Protein AF-A0A970M8S5-F1 (afdb_monomer)

Structure (mmCIF, N/CA/C/O backbone):
data_AF-A0A970M8S5-F1
#
_entry.id   AF-A0A970M8S5-F1
#
loop_
_atom_site.group_PDB
_atom_site.id
_atom_site.type_symbol
_atom_site.label_atom_id
_atom_site.label_alt_id
_atom_site.label_comp_id
_atom_site.label_asym_id
_atom_site.label_entity_id
_atom_site.label_seq_id
_atom_site.pdbx_PDB_ins_code
_atom_site.Cartn_x
_atom_site.Cartn_y
_atom_site.Cartn_z
_atom_site.occupancy
_atom_site.B_iso_or_equiv
_atom_site.auth_seq_id
_atom_site.auth_comp_id
_atom_site.auth_asym_id
_atom_site.auth_atom_id
_atom_site.pdbx_PDB_model_num
ATOM 1 N N . MET A 1 1 ? -17.321 -3.623 4.838 1.00 79.38 1 MET A N 1
ATOM 2 C CA . MET A 1 1 ? -16.443 -3.411 3.692 1.00 79.38 1 MET A CA 1
ATOM 3 C C . MET A 1 1 ? -15.986 -1.978 3.761 1.00 79.38 1 MET A C 1
ATOM 5 O O . MET A 1 1 ? -16.843 -1.104 3.825 1.00 79.38 1 MET A O 1
ATOM 9 N N . LEU A 1 2 ? -14.690 -1.772 3.969 1.00 90.50 2 LEU A N 1
ATOM 10 C CA . LEU A 1 2 ? -14.058 -0.455 3.910 1.00 90.50 2 LEU A CA 1
ATOM 11 C C . LEU A 1 2 ? -13.602 -0.250 2.467 1.00 90.50 2 LEU A C 1
ATOM 13 O O . LEU A 1 2 ? -13.063 -1.184 1.893 1.00 90.50 2 LEU A O 1
ATOM 17 N N . GLU A 1 3 ? -13.829 0.916 1.884 1.00 90.38 3 GLU A N 1
ATOM 18 C CA . GLU A 1 3 ? -13.461 1.197 0.495 1.00 90.38 3 GLU A CA 1
ATOM 19 C C . GLU A 1 3 ? -12.449 2.341 0.497 1.00 90.38 3 GLU A C 1
ATOM 21 O O . GLU A 1 3 ? -12.695 3.385 1.103 1.00 90.38 3 GLU A O 1
ATOM 26 N N . ILE A 1 4 ? -11.282 2.112 -0.103 1.00 89.62 4 ILE A N 1
ATOM 27 C CA . ILE A 1 4 ? -10.168 3.058 -0.123 1.00 89.62 4 ILE A CA 1
ATOM 28 C C . ILE A 1 4 ? -9.816 3.352 -1.573 1.00 89.62 4 ILE A C 1
ATOM 30 O O . ILE A 1 4 ? -9.473 2.451 -2.340 1.00 89.62 4 ILE A O 1
ATOM 34 N N . TYR A 1 5 ? -9.874 4.632 -1.922 1.00 89.25 5 TYR A N 1
ATOM 35 C CA . TYR A 1 5 ? -9.499 5.132 -3.234 1.00 89.25 5 TYR A CA 1
ATOM 36 C C . TYR A 1 5 ? -8.143 5.818 -3.146 1.00 89.25 5 TYR A C 1
ATOM 38 O O . TYR A 1 5 ? -7.961 6.765 -2.379 1.00 89.25 5 TYR A O 1
ATOM 46 N N . VAL A 1 6 ? -7.195 5.330 -3.942 1.00 87.06 6 VAL A N 1
ATOM 47 C CA . VAL A 1 6 ? -5.891 5.967 -4.121 1.00 87.06 6 VAL A CA 1
ATOM 48 C C . VAL A 1 6 ? -5.962 6.786 -5.392 1.00 87.06 6 VAL A C 1
ATOM 50 O O . VAL A 1 6 ? -6.149 6.238 -6.479 1.00 87.06 6 VAL A O 1
ATOM 53 N N . ASN A 1 7 ? -5.809 8.102 -5.259 1.00 84.00 7 ASN A N 1
ATOM 54 C CA . ASN A 1 7 ? -5.936 9.000 -6.394 1.00 84.00 7 ASN A CA 1
ATOM 55 C C . ASN A 1 7 ? -4.901 8.695 -7.493 1.00 84.00 7 ASN A C 1
ATOM 57 O O . ASN A 1 7 ? -3.827 8.110 -7.288 1.00 84.00 7 ASN A O 1
ATOM 61 N N . ALA A 1 8 ? -5.226 9.151 -8.695 1.00 82.88 8 ALA A N 1
ATOM 62 C CA . ALA A 1 8 ? -4.420 8.949 -9.889 1.00 82.88 8 ALA A CA 1
ATOM 63 C C . ALA A 1 8 ? -2.967 9.427 -9.711 1.00 82.88 8 ALA A C 1
ATOM 65 O O . ALA A 1 8 ? -2.032 8.767 -10.158 1.00 82.88 8 ALA A O 1
ATOM 66 N N . ARG A 1 9 ? -2.749 10.536 -8.993 1.00 80.38 9 ARG A N 1
ATOM 67 C CA . ARG A 1 9 ? -1.406 11.085 -8.750 1.00 80.38 9 ARG A CA 1
ATOM 68 C C . ARG A 1 9 ? -0.548 10.179 -7.868 1.00 80.38 9 ARG A C 1
ATOM 70 O O . ARG A 1 9 ? 0.562 9.849 -8.280 1.00 80.38 9 ARG A O 1
ATOM 77 N N . LYS A 1 10 ? -1.043 9.754 -6.699 1.00 85.81 10 LYS A N 1
ATOM 78 C CA . LYS A 1 10 ? -0.311 8.843 -5.801 1.00 85.81 10 LYS A CA 1
ATOM 79 C C . LYS A 1 10 ? -0.045 7.505 -6.485 1.00 85.81 10 LYS A C 1
ATOM 81 O O . LYS A 1 10 ? 1.067 6.995 -6.413 1.00 85.81 10 LYS A O 1
ATOM 86 N N . THR A 1 11 ? -1.006 7.021 -7.272 1.00 86.50 11 THR A N 1
ATOM 87 C CA . THR A 1 11 ? 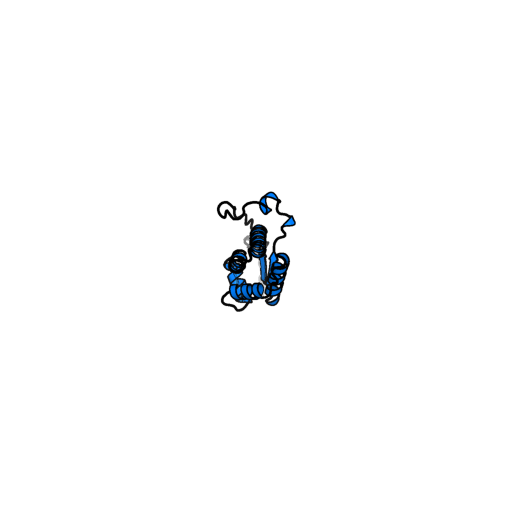-0.838 5.819 -8.098 1.00 86.50 11 THR A CA 1
ATOM 88 C C . THR A 1 11 ? 0.319 5.958 -9.099 1.00 86.50 11 THR A C 1
ATOM 90 O O . THR A 1 11 ? 1.116 5.029 -9.237 1.00 86.50 11 THR A O 1
ATOM 93 N N . ILE A 1 12 ? 0.473 7.108 -9.779 1.00 83.75 12 ILE A N 1
ATOM 94 C CA . ILE A 1 12 ? 1.628 7.345 -10.670 1.00 83.75 12 ILE A CA 1
ATOM 95 C C . ILE A 1 12 ? 2.938 7.364 -9.886 1.00 83.75 12 ILE A C 1
ATOM 97 O O . ILE A 1 12 ? 3.906 6.733 -10.311 1.00 83.75 12 ILE A O 1
ATOM 101 N N . VAL A 1 13 ? 2.984 8.115 -8.783 1.00 84.94 13 VAL A N 1
ATOM 102 C CA . VAL A 1 13 ? 4.197 8.274 -7.968 1.00 84.94 13 VAL A CA 1
ATOM 103 C C . VAL A 1 13 ? 4.683 6.911 -7.492 1.00 84.94 13 VAL A C 1
ATOM 105 O O . VAL A 1 13 ? 5.829 6.549 -7.753 1.00 84.94 13 VAL A O 1
ATOM 108 N N . LEU A 1 14 ? 3.782 6.112 -6.921 1.00 88.19 14 LEU A N 1
ATOM 109 C CA . LEU A 1 14 ? 4.085 4.757 -6.490 1.00 88.19 14 LEU A CA 1
ATOM 110 C C . LEU A 1 14 ? 4.526 3.874 -7.656 1.00 88.19 14 LEU A C 1
ATOM 112 O O . LEU A 1 14 ? 5.529 3.176 -7.560 1.00 88.19 14 LEU A O 1
ATOM 116 N N . LYS A 1 15 ? 3.841 3.937 -8.801 1.00 88.69 15 LYS A N 1
ATOM 117 C CA . LYS A 1 15 ? 4.238 3.162 -9.982 1.00 88.69 15 LYS A CA 1
ATOM 118 C C . LYS A 1 15 ? 5.655 3.505 -10.451 1.00 88.69 15 LYS A C 1
ATOM 120 O O . LYS A 1 15 ? 6.410 2.595 -10.785 1.00 88.69 15 LYS A O 1
ATOM 125 N N . ASN A 1 16 ? 6.030 4.783 -10.462 1.00 86.56 16 ASN A N 1
ATOM 126 C CA . ASN A 1 16 ? 7.386 5.210 -10.808 1.00 86.56 16 ASN A CA 1
ATOM 127 C C . ASN A 1 16 ? 8.410 4.761 -9.759 1.00 86.56 16 ASN A C 1
ATOM 129 O O . ASN A 1 16 ? 9.471 4.274 -10.143 1.00 86.56 16 ASN A O 1
ATOM 133 N N . ALA A 1 17 ? 8.080 4.848 -8.467 1.00 88.56 17 ALA A N 1
ATOM 134 C CA . ALA A 1 17 ? 8.929 4.347 -7.388 1.00 88.56 17 ALA A CA 1
ATOM 135 C C . ALA A 1 17 ? 9.184 2.838 -7.524 1.00 88.56 17 ALA A C 1
ATOM 137 O O . ALA A 1 17 ? 10.327 2.395 -7.467 1.00 88.56 17 ALA A O 1
ATOM 138 N N . ILE A 1 18 ? 8.145 2.051 -7.819 1.00 90.44 18 ILE A N 1
ATOM 139 C CA . ILE A 1 18 ? 8.258 0.606 -8.047 1.00 90.44 18 ILE A CA 1
ATOM 140 C C . ILE A 1 18 ? 9.151 0.305 -9.256 1.00 90.44 18 ILE A C 1
ATOM 142 O O . ILE A 1 18 ? 10.025 -0.556 -9.179 1.00 90.44 18 ILE A O 1
ATOM 146 N N . LEU A 1 19 ? 8.955 1.003 -10.378 1.00 89.94 19 LEU A N 1
ATOM 147 C CA . LEU A 1 19 ? 9.775 0.806 -11.576 1.00 89.94 19 LEU A CA 1
ATOM 148 C C . LEU A 1 19 ? 11.246 1.164 -11.333 1.00 89.94 19 LEU A C 1
ATOM 150 O O . LEU A 1 19 ? 12.128 0.426 -11.776 1.00 89.94 19 LEU A O 1
ATOM 154 N N . ASP A 1 20 ? 11.508 2.252 -10.609 1.00 88.75 20 ASP A N 1
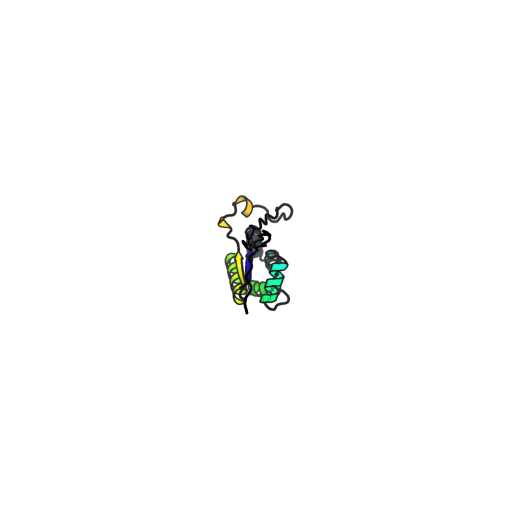ATOM 155 C CA . ASP A 1 20 ? 12.859 2.646 -10.213 1.00 88.75 20 ASP A CA 1
ATOM 156 C C . ASP A 1 20 ? 13.484 1.600 -9.280 1.00 88.75 20 ASP A C 1
ATOM 158 O O . ASP A 1 20 ? 14.598 1.135 -9.522 1.00 88.75 20 ASP A O 1
ATOM 162 N N . ALA A 1 21 ? 12.734 1.127 -8.284 1.00 90.62 21 ALA A N 1
ATOM 163 C CA . ALA A 1 21 ? 13.175 0.084 -7.369 1.00 90.62 21 ALA A CA 1
ATOM 164 C C . ALA A 1 21 ? 13.494 -1.233 -8.091 1.00 90.62 21 ALA A C 1
ATOM 166 O O . ALA A 1 21 ? 14.485 -1.875 -7.750 1.00 90.62 21 ALA A O 1
ATOM 167 N N . ILE A 1 22 ? 12.724 -1.619 -9.116 1.00 90.00 22 ILE A N 1
ATOM 168 C CA . ILE A 1 22 ? 13.026 -2.781 -9.970 1.00 90.00 22 ILE A CA 1
ATOM 169 C C . ILE A 1 22 ? 14.318 -2.552 -10.768 1.00 90.00 22 ILE A C 1
ATOM 171 O O . ILE A 1 22 ? 15.154 -3.453 -10.873 1.00 90.00 22 ILE A O 1
ATOM 175 N N . GLU A 1 23 ? 14.504 -1.357 -11.339 1.00 89.19 23 GLU A N 1
ATOM 176 C CA . GLU A 1 23 ? 15.675 -1.033 -12.164 1.00 89.19 23 GLU A CA 1
ATOM 177 C C . GLU A 1 23 ? 16.969 -0.935 -11.332 1.00 89.19 23 GLU A C 1
ATOM 179 O O . GLU A 1 23 ? 18.012 -1.467 -11.730 1.00 89.19 23 GLU A O 1
ATOM 184 N N . ASN A 1 24 ? 16.899 -0.298 -10.162 1.00 88.31 24 ASN A N 1
ATOM 185 C CA . ASN A 1 24 ? 18.032 -0.023 -9.277 1.00 88.31 24 ASN A CA 1
ATOM 186 C C . ASN A 1 24 ? 18.202 -1.058 -8.150 1.00 88.31 24 ASN A C 1
ATOM 188 O O . ASN A 1 24 ? 19.241 -1.080 -7.484 1.00 88.31 24 ASN A O 1
ATOM 192 N N . GLY A 1 25 ? 17.223 -1.942 -7.948 1.00 85.75 25 GLY A N 1
ATOM 193 C CA . GLY A 1 25 ? 17.197 -2.942 -6.877 1.00 85.75 25 GLY A CA 1
ATOM 194 C C . GLY A 1 25 ? 17.036 -2.343 -5.477 1.00 85.75 25 GLY A C 1
ATOM 195 O O . GLY A 1 25 ? 17.598 -2.886 -4.525 1.00 85.75 25 GLY A O 1
ATOM 196 N N . GLN A 1 26 ? 16.347 -1.206 -5.355 1.00 86.56 26 GLN A N 1
ATOM 197 C CA . GLN A 1 26 ? 16.186 -0.448 -4.110 1.00 86.56 26 GLN A CA 1
ATOM 198 C C . GLN A 1 26 ? 14.769 -0.609 -3.549 1.00 86.56 26 GLN A C 1
ATOM 200 O O . GLN A 1 26 ? 13.941 0.280 -3.684 1.00 86.56 26 GLN A O 1
ATOM 205 N N . TYR A 1 27 ? 14.487 -1.751 -2.924 1.00 87.56 27 TYR A N 1
ATOM 206 C CA . TYR A 1 27 ? 13.150 -2.049 -2.391 1.00 87.56 27 TYR A CA 1
ATOM 207 C C . TYR A 1 27 ? 12.930 -1.541 -0.963 1.00 87.56 27 TYR A C 1
ATOM 209 O O . TYR A 1 27 ? 11.791 -1.460 -0.524 1.00 87.56 27 TYR A O 1
ATOM 217 N N . ASP A 1 28 ? 14.002 -1.180 -0.250 1.00 83.88 28 ASP A N 1
ATOM 218 C CA . ASP A 1 28 ? 13.935 -0.756 1.154 1.00 83.88 28 ASP A CA 1
ATOM 219 C C . ASP A 1 28 ? 13.094 0.517 1.370 1.00 83.88 28 ASP A C 1
ATOM 221 O O . ASP A 1 28 ? 12.643 0.748 2.483 1.00 83.88 28 ASP A O 1
ATOM 225 N N . THR A 1 29 ? 12.904 1.349 0.338 1.00 86.88 29 THR A N 1
ATOM 226 C CA . THR A 1 29 ? 12.096 2.582 0.413 1.00 86.88 29 THR A CA 1
ATOM 227 C C . THR A 1 29 ? 10.657 2.383 -0.051 1.00 86.88 29 THR A C 1
ATOM 229 O O . THR A 1 29 ? 9.823 3.241 0.208 1.00 86.88 29 THR A O 1
ATOM 232 N N . LEU A 1 30 ? 10.342 1.252 -0.697 1.00 89.88 30 LEU A N 1
ATOM 233 C CA . LEU A 1 30 ? 9.006 1.028 -1.252 1.00 89.88 30 LEU A CA 1
ATOM 234 C C . LEU A 1 30 ? 7.932 0.916 -0.176 1.00 89.88 30 LEU A C 1
ATOM 236 O O . LEU A 1 30 ? 6.785 1.248 -0.448 1.00 89.88 30 LEU A O 1
ATOM 240 N N . ALA A 1 31 ? 8.284 0.443 1.020 1.00 91.12 31 ALA A N 1
ATOM 241 C CA . ALA A 1 31 ? 7.344 0.393 2.132 1.00 91.12 31 ALA A CA 1
ATOM 242 C C . ALA A 1 31 ? 6.848 1.804 2.489 1.00 91.12 31 ALA A C 1
ATOM 244 O O . ALA A 1 31 ? 5.639 2.032 2.522 1.00 91.12 31 ALA A O 1
ATOM 245 N N . ASP A 1 32 ? 7.772 2.762 2.633 1.00 90.19 32 ASP A N 1
ATOM 246 C CA . ASP A 1 32 ? 7.449 4.177 2.835 1.00 90.19 32 ASP A CA 1
ATOM 247 C C . ASP A 1 32 ? 6.671 4.754 1.635 1.00 90.19 32 ASP A C 1
ATOM 249 O O . ASP A 1 32 ? 5.646 5.402 1.829 1.00 90.19 32 ASP A O 1
ATOM 253 N N . ASP A 1 33 ? 7.090 4.466 0.393 1.00 90.94 33 ASP A N 1
ATOM 254 C CA . ASP A 1 33 ? 6.412 4.965 -0.819 1.00 90.94 33 ASP A CA 1
ATOM 255 C C . ASP A 1 33 ? 4.951 4.470 -0.923 1.00 90.94 33 ASP A C 1
ATOM 257 O O . ASP A 1 33 ? 4.057 5.207 -1.350 1.00 90.94 33 ASP A O 1
ATOM 261 N N . ILE A 1 34 ? 4.686 3.216 -0.533 1.00 91.00 34 ILE A N 1
ATOM 262 C CA . ILE A 1 34 ? 3.333 2.642 -0.481 1.00 91.00 34 ILE A CA 1
ATOM 263 C C . ILE A 1 34 ? 2.531 3.297 0.642 1.00 91.00 34 ILE A C 1
ATOM 265 O O . ILE A 1 34 ? 1.379 3.670 0.422 1.00 91.00 34 ILE A O 1
ATOM 269 N N . ARG A 1 35 ? 3.124 3.463 1.829 1.00 90.81 35 ARG A N 1
ATOM 270 C CA . ARG A 1 35 ? 2.470 4.110 2.972 1.00 90.81 35 ARG A CA 1
ATOM 271 C C . ARG A 1 35 ? 2.048 5.540 2.637 1.00 90.81 35 ARG A C 1
ATOM 273 O O . ARG A 1 35 ? 0.911 5.915 2.907 1.00 90.81 35 ARG A O 1
ATOM 280 N N . ASP A 1 36 ? 2.914 6.293 1.964 1.00 88.88 36 ASP A N 1
ATOM 281 C CA . ASP A 1 36 ? 2.680 7.682 1.553 1.00 88.88 36 ASP A CA 1
ATOM 282 C C . ASP A 1 36 ? 1.566 7.843 0.501 1.00 88.88 36 ASP A C 1
ATOM 284 O O . ASP A 1 36 ? 1.150 8.970 0.188 1.00 88.88 36 ASP A O 1
ATOM 288 N N . CYS A 1 37 ? 1.056 6.741 -0.058 1.00 88.75 37 CYS A N 1
ATOM 289 C CA . CYS A 1 37 ? -0.132 6.759 -0.910 1.00 88.75 37 CYS A CA 1
ATOM 290 C C . CYS A 1 37 ? -1.435 6.911 -0.130 1.00 88.75 37 CYS A C 1
ATOM 292 O O . CYS A 1 37 ? -2.432 7.329 -0.719 1.00 88.75 37 CYS A O 1
ATOM 294 N N . PHE A 1 38 ? -1.423 6.595 1.163 1.00 88.94 38 PHE A N 1
ATOM 295 C CA . PHE A 1 38 ? -2.588 6.641 2.033 1.00 88.94 38 PHE A CA 1
ATOM 296 C C . PHE A 1 38 ? -2.538 7.867 2.944 1.00 88.94 38 PHE A C 1
ATOM 298 O O . PHE A 1 38 ? -1.472 8.327 3.350 1.00 88.94 38 PHE A O 1
ATOM 305 N N . THR A 1 39 ? -3.704 8.408 3.291 1.00 89.19 39 THR A N 1
ATOM 306 C CA . THR A 1 39 ? -3.798 9.453 4.320 1.00 89.19 39 THR A CA 1
ATOM 307 C C . THR A 1 39 ? -3.659 8.846 5.719 1.00 89.19 39 THR A C 1
ATOM 309 O O . THR A 1 39 ? -3.978 7.675 5.922 1.00 89.19 39 THR A O 1
ATOM 312 N N . ASP A 1 40 ? -3.252 9.635 6.721 1.00 90.31 40 ASP A N 1
ATOM 313 C CA . ASP A 1 40 ? -3.176 9.167 8.121 1.00 90.31 40 ASP A CA 1
ATOM 314 C C . ASP A 1 40 ? -4.506 8.558 8.615 1.00 90.31 40 ASP A C 1
ATOM 316 O O . ASP A 1 40 ? -4.526 7.608 9.403 1.00 90.31 40 ASP A O 1
ATOM 320 N N . GLU A 1 41 ? -5.634 9.090 8.134 1.00 90.38 41 GLU A N 1
ATOM 321 C CA . GLU A 1 41 ? -6.963 8.567 8.451 1.00 90.38 41 GLU A CA 1
ATOM 322 C C . GLU A 1 41 ? -7.215 7.207 7.787 1.00 90.38 41 GLU A C 1
ATOM 324 O O . GLU A 1 41 ? -7.701 6.289 8.447 1.00 90.38 41 GLU A O 1
ATOM 329 N N . GLN A 1 42 ? -6.855 7.049 6.509 1.00 91.25 42 GLN A N 1
ATOM 330 C CA . GLN A 1 42 ? -6.947 5.765 5.811 1.00 91.25 42 GLN A CA 1
ATOM 331 C C . GLN A 1 42 ? -6.047 4.716 6.470 1.00 91.25 42 GLN A C 1
ATOM 333 O O . GLN A 1 42 ? -6.500 3.599 6.702 1.00 91.25 42 GLN A O 1
ATOM 338 N N . ILE A 1 43 ? -4.818 5.084 6.845 1.00 91.31 43 ILE A N 1
ATOM 339 C CA . ILE A 1 43 ? -3.882 4.206 7.560 1.00 91.31 43 ILE A CA 1
ATOM 340 C C . ILE A 1 43 ? -4.502 3.719 8.870 1.00 91.31 43 ILE A C 1
ATOM 342 O O . ILE A 1 43 ? -4.570 2.515 9.095 1.00 91.31 43 ILE A O 1
ATOM 346 N N . THR A 1 44 ? -5.041 4.632 9.683 1.00 91.25 44 THR A N 1
ATOM 347 C CA . THR A 1 44 ? -5.694 4.270 10.953 1.00 91.25 44 THR A CA 1
ATOM 348 C C . THR A 1 44 ? -6.839 3.275 10.728 1.00 91.25 44 THR A C 1
ATOM 350 O O . THR A 1 44 ? -6.958 2.281 11.442 1.00 91.25 44 THR A O 1
ATOM 353 N N . GLN A 1 45 ? -7.671 3.503 9.707 1.00 90.50 45 GLN A N 1
ATOM 354 C CA . GLN A 1 45 ? -8.782 2.604 9.387 1.00 90.50 45 GLN A CA 1
ATOM 355 C C . GLN A 1 45 ? -8.309 1.225 8.903 1.00 90.50 45 GLN A C 1
ATOM 357 O O . GLN A 1 45 ? -8.934 0.212 9.232 1.00 90.50 45 GLN A O 1
ATOM 362 N N . ILE A 1 46 ? -7.218 1.171 8.132 1.00 89.31 46 ILE A N 1
ATOM 363 C CA . ILE A 1 46 ? -6.597 -0.084 7.695 1.00 89.31 46 ILE A CA 1
ATOM 364 C C . ILE A 1 46 ? -6.025 -0.839 8.904 1.00 89.31 46 ILE A C 1
ATOM 366 O O . ILE A 1 46 ? -6.280 -2.034 9.047 1.00 89.31 46 ILE A O 1
ATOM 370 N N . GLU A 1 47 ? -5.321 -0.157 9.806 1.00 92.06 47 GLU A N 1
ATOM 371 C CA . GLU A 1 47 ? -4.753 -0.733 11.033 1.00 92.06 47 GLU A CA 1
ATOM 372 C C . GLU A 1 47 ? -5.841 -1.333 11.942 1.00 92.06 47 GLU A C 1
ATOM 374 O O . GLU A 1 47 ? -5.728 -2.483 12.376 1.00 92.06 47 GLU A O 1
ATOM 379 N N . GLU A 1 48 ? -6.962 -0.625 12.137 1.00 90.81 48 GLU A N 1
ATOM 380 C CA . GLU A 1 48 ? -8.123 -1.133 12.888 1.00 90.81 48 GLU A CA 1
ATOM 381 C C . GLU A 1 48 ? -8.740 -2.397 12.264 1.00 90.81 48 GLU A C 1
ATOM 383 O O . GLU A 1 48 ? -9.310 -3.234 12.970 1.00 90.81 48 GLU A O 1
ATOM 388 N N . LYS A 1 49 ? -8.658 -2.541 10.938 1.00 90.19 49 LYS A N 1
ATOM 389 C CA . LYS A 1 49 ? -9.194 -3.690 10.197 1.00 90.19 49 LYS A CA 1
ATOM 390 C C . LYS A 1 49 ? -8.256 -4.885 10.189 1.00 90.19 49 LYS A C 1
ATOM 392 O O . LYS A 1 49 ? -8.720 -6.017 10.331 1.00 90.19 49 LYS A O 1
ATOM 397 N N . LEU A 1 50 ? -6.965 -4.623 10.026 1.00 87.81 50 LEU A N 1
ATOM 398 C CA . LEU A 1 50 ? -5.902 -5.619 10.082 1.00 87.81 50 LEU A CA 1
ATOM 399 C C . LEU A 1 50 ? -5.656 -6.127 11.514 1.00 87.81 50 LEU A C 1
ATOM 401 O O . LEU A 1 50 ? -5.019 -7.165 11.671 1.00 87.81 50 LEU A O 1
ATOM 405 N N . ASP A 1 51 ? -6.178 -5.439 12.541 1.00 89.56 51 ASP A N 1
ATOM 406 C CA . ASP A 1 51 ? -5.869 -5.696 13.959 1.00 89.56 51 ASP A CA 1
ATOM 407 C C . ASP A 1 51 ? -4.347 -5.619 14.206 1.00 89.56 51 ASP A C 1
ATOM 409 O O . ASP A 1 51 ? -3.771 -6.423 14.941 1.00 89.56 51 ASP A O 1
ATOM 413 N N . THR A 1 52 ? -3.691 -4.659 13.540 1.00 86.88 52 THR A N 1
ATOM 414 C CA . THR A 1 52 ? -2.248 -4.392 13.632 1.00 86.88 52 THR A CA 1
ATOM 415 C C . THR A 1 52 ? -1.997 -2.994 14.190 1.00 86.88 52 THR A C 1
ATOM 417 O O . THR A 1 52 ? -2.803 -2.089 13.997 1.00 86.88 52 THR A O 1
ATOM 420 N N . ASP A 1 53 ? -0.872 -2.820 14.882 1.00 84.06 53 ASP A N 1
ATOM 421 C CA . ASP A 1 53 ? -0.399 -1.511 15.353 1.00 84.06 53 ASP A CA 1
ATOM 422 C C . ASP A 1 53 ? 0.418 -0.763 14.276 1.00 84.06 53 ASP A C 1
ATOM 424 O O . ASP A 1 53 ? 0.767 0.397 14.488 1.00 84.06 53 ASP A O 1
ATOM 428 N N . ASP A 1 54 ? 0.773 -1.434 13.171 1.00 87.50 54 ASP A N 1
ATOM 429 C CA . ASP A 1 54 ? 1.533 -0.851 12.059 1.00 87.50 54 ASP A CA 1
ATOM 430 C C . ASP A 1 54 ? 1.221 -1.564 10.731 1.00 87.50 54 ASP A C 1
ATOM 432 O O . ASP A 1 54 ? 1.339 -2.793 10.622 1.00 87.50 54 ASP A O 1
ATOM 436 N N . ILE A 1 55 ? 0.812 -0.800 9.714 1.00 89.50 55 ILE A N 1
ATOM 437 C CA . ILE A 1 55 ? 0.573 -1.312 8.354 1.00 89.50 55 ILE A CA 1
ATOM 438 C C . ILE A 1 55 ? 1.875 -1.733 7.652 1.00 89.50 55 ILE A C 1
ATOM 440 O O . ILE A 1 55 ? 1.841 -2.624 6.798 1.00 89.50 55 ILE A O 1
ATOM 444 N N . ASP A 1 56 ? 3.022 -1.172 8.048 1.00 90.69 56 ASP A N 1
ATOM 445 C CA . ASP A 1 56 ? 4.309 -1.418 7.387 1.00 90.69 56 ASP A CA 1
ATOM 446 C C . ASP A 1 56 ? 4.708 -2.898 7.465 1.00 90.69 56 ASP A C 1
ATOM 448 O O . ASP A 1 56 ? 5.222 -3.447 6.496 1.00 90.69 56 ASP A O 1
ATOM 452 N N . GLU A 1 57 ? 4.359 -3.601 8.551 1.00 90.06 57 GLU A N 1
ATOM 453 C CA . GLU A 1 57 ? 4.579 -5.051 8.662 1.00 90.06 57 GLU A CA 1
ATOM 454 C C . GLU A 1 57 ? 3.822 -5.827 7.573 1.00 90.06 57 GLU A C 1
ATOM 456 O O . GLU A 1 57 ? 4.335 -6.797 7.010 1.00 90.06 57 GLU A O 1
ATOM 461 N N . THR A 1 58 ? 2.600 -5.403 7.251 1.00 91.00 58 THR A N 1
ATOM 462 C CA . THR A 1 58 ? 1.796 -6.035 6.196 1.00 91.00 58 THR A CA 1
ATOM 463 C C . THR A 1 58 ? 2.396 -5.747 4.825 1.00 91.00 58 THR A C 1
ATOM 465 O O . THR A 1 58 ? 2.531 -6.663 4.013 1.00 91.00 58 THR A O 1
ATOM 468 N N . ILE A 1 59 ? 2.817 -4.504 4.587 1.00 92.12 59 ILE A N 1
ATOM 469 C CA . ILE A 1 59 ? 3.460 -4.095 3.335 1.00 92.12 59 ILE A CA 1
ATOM 470 C C . ILE A 1 59 ? 4.787 -4.843 3.137 1.00 92.12 59 ILE A C 1
ATOM 472 O O . ILE A 1 59 ? 5.016 -5.397 2.064 1.00 92.12 59 ILE A O 1
ATOM 476 N N . ASP A 1 60 ? 5.624 -4.946 4.169 1.00 91.81 60 ASP A N 1
ATOM 477 C CA . ASP A 1 60 ? 6.889 -5.689 4.135 1.00 91.81 60 ASP A CA 1
ATOM 478 C C . ASP A 1 60 ? 6.682 -7.177 3.830 1.00 91.81 60 ASP A C 1
ATOM 480 O O . ASP A 1 60 ? 7.453 -7.780 3.075 1.00 91.81 60 ASP A O 1
ATOM 484 N N . ASN A 1 61 ? 5.630 -7.785 4.388 1.00 92.19 61 ASN A N 1
ATOM 485 C CA . ASN A 1 61 ? 5.278 -9.168 4.077 1.00 92.19 61 ASN A CA 1
ATOM 486 C C . ASN A 1 61 ? 4.952 -9.327 2.584 1.00 92.19 61 ASN A C 1
ATOM 488 O O . ASN A 1 61 ? 5.499 -10.221 1.936 1.00 92.19 61 ASN A O 1
ATOM 492 N N . ILE A 1 62 ? 4.149 -8.419 2.021 1.00 92.75 62 ILE A N 1
ATOM 493 C CA . ILE A 1 62 ? 3.801 -8.411 0.592 1.00 92.75 62 ILE A CA 1
ATOM 494 C C . ILE A 1 62 ? 5.053 -8.200 -0.268 1.00 92.75 62 ILE A C 1
ATOM 496 O O . ILE A 1 62 ? 5.294 -8.959 -1.208 1.00 92.75 62 ILE A O 1
ATOM 500 N N . LEU A 1 63 ? 5.898 -7.223 0.076 1.00 91.56 63 LEU A N 1
ATOM 501 C CA . LEU A 1 63 ? 7.154 -6.944 -0.627 1.00 91.56 63 LEU A CA 1
ATOM 502 C C . LEU A 1 63 ? 8.124 -8.135 -0.586 1.00 91.56 63 LEU A C 1
ATOM 504 O O . LEU A 1 63 ? 8.833 -8.379 -1.562 1.00 91.56 63 LEU A O 1
ATOM 508 N N . SER A 1 64 ? 8.150 -8.908 0.505 1.00 91.06 64 SER A N 1
ATOM 509 C CA . SER A 1 64 ? 8.964 -10.124 0.608 1.00 91.06 64 SER A CA 1
ATOM 510 C C . SER A 1 64 ? 8.443 -11.281 -0.253 1.00 91.06 64 SER A C 1
ATOM 512 O O . SER A 1 64 ? 9.220 -12.194 -0.557 1.00 91.06 64 SER A O 1
ATOM 514 N N . GLU A 1 65 ? 7.154 -11.303 -0.585 1.00 90.00 65 GLU A N 1
ATOM 515 C CA . GLU A 1 65 ? 6.541 -12.329 -1.438 1.00 90.00 65 GLU A CA 1
ATOM 516 C C . GLU A 1 65 ? 6.519 -11.928 -2.917 1.00 90.00 65 GLU A C 1
ATOM 518 O O . GLU A 1 65 ? 6.519 -12.797 -3.794 1.00 90.00 65 GLU A O 1
ATOM 523 N N . TRP A 1 66 ? 6.549 -10.626 -3.196 1.00 92.06 66 TRP A N 1
ATOM 524 C CA . TRP A 1 66 ? 6.555 -10.071 -4.540 1.00 92.06 66 TRP A CA 1
ATOM 525 C C . TRP A 1 66 ? 7.827 -10.443 -5.316 1.00 92.06 66 TRP A C 1
ATOM 527 O O . TRP A 1 66 ? 8.949 -10.368 -4.813 1.00 92.06 66 TRP A O 1
ATOM 537 N N . SER A 1 67 ? 7.666 -10.833 -6.586 1.00 83.50 67 SER A N 1
ATOM 538 C CA . SER A 1 67 ? 8.780 -11.319 -7.416 1.00 83.50 67 SER A CA 1
ATOM 539 C C . SER A 1 67 ? 9.623 -10.202 -8.041 1.00 83.50 67 SER A C 1
ATOM 541 O O . SER A 1 67 ? 10.617 -10.494 -8.712 1.00 83.50 67 SER A O 1
ATOM 543 N N . SER A 1 68 ? 9.225 -8.938 -7.852 1.00 87.12 68 SER A N 1
ATOM 544 C CA . SER A 1 68 ? 9.848 -7.754 -8.463 1.00 87.12 68 SER A CA 1
ATOM 545 C C . SER A 1 68 ? 9.853 -7.760 -10.001 1.00 87.12 68 SER A C 1
ATOM 547 O O . SER A 1 68 ? 10.700 -7.123 -10.624 1.00 87.12 68 SER A O 1
ATOM 549 N N . ASP A 1 69 ? 8.933 -8.497 -10.637 1.00 85.31 69 ASP A N 1
ATOM 550 C CA . ASP A 1 69 ? 8.895 -8.654 -12.101 1.00 85.31 69 ASP A CA 1
ATOM 551 C C . ASP A 1 69 ? 8.092 -7.535 -12.782 1.00 85.31 69 ASP A C 1
ATOM 553 O O . ASP A 1 69 ? 8.404 -7.114 -13.896 1.00 85.31 69 ASP A O 1
ATOM 557 N N . SER A 1 70 ? 7.044 -7.033 -12.123 1.00 89.00 70 SER A N 1
ATOM 558 C CA . SER A 1 70 ? 6.150 -6.002 -12.659 1.00 89.00 70 SER A CA 1
ATOM 559 C C . SER A 1 70 ? 5.470 -5.213 -11.543 1.00 89.00 70 SER A C 1
ATOM 561 O O . SER A 1 70 ? 5.124 -5.778 -10.507 1.00 89.00 70 SER A O 1
ATOM 563 N N . ALA A 1 71 ? 5.234 -3.918 -11.777 1.00 88.19 71 ALA A N 1
ATOM 564 C CA . ALA A 1 71 ? 4.522 -3.064 -10.827 1.00 88.19 71 ALA A CA 1
ATOM 565 C C . ALA A 1 71 ? 3.059 -3.491 -10.645 1.00 88.19 71 ALA A C 1
ATOM 567 O O . ALA A 1 71 ? 2.570 -3.507 -9.523 1.00 88.19 71 ALA A O 1
ATOM 568 N N . ASP A 1 72 ? 2.387 -3.902 -11.726 1.00 89.38 72 ASP A N 1
ATOM 569 C CA . ASP A 1 72 ? 0.999 -4.376 -11.673 1.00 89.38 72 ASP A CA 1
ATOM 570 C C . ASP A 1 72 ? 0.840 -5.609 -10.756 1.00 89.38 72 ASP A C 1
ATOM 572 O O . ASP A 1 72 ? -0.152 -5.711 -10.048 1.00 89.38 72 ASP A O 1
ATOM 576 N N . GLU A 1 73 ? 1.854 -6.487 -10.670 1.00 90.56 73 GLU A N 1
ATOM 577 C CA . GLU A 1 73 ? 1.850 -7.628 -9.733 1.00 90.56 73 GLU A CA 1
ATOM 578 C C . GLU A 1 73 ? 1.829 -7.167 -8.268 1.00 90.56 73 GLU A C 1
ATOM 580 O O . GLU A 1 73 ? 1.149 -7.776 -7.447 1.00 90.56 73 GLU A O 1
ATOM 585 N N . LEU A 1 74 ? 2.553 -6.090 -7.937 1.00 91.50 74 LEU A N 1
ATOM 586 C CA . LEU A 1 74 ? 2.557 -5.546 -6.578 1.00 91.50 74 LEU A CA 1
ATOM 587 C C . LEU A 1 74 ? 1.212 -4.900 -6.234 1.00 91.50 74 LEU A C 1
ATOM 589 O O . LEU A 1 74 ? 0.716 -5.085 -5.127 1.00 91.50 74 LEU A O 1
ATOM 593 N N . PHE A 1 75 ? 0.612 -4.172 -7.181 1.00 91.44 75 PHE A N 1
ATOM 594 C CA . PHE A 1 75 ? -0.719 -3.591 -7.001 1.00 91.44 75 PHE A CA 1
ATOM 595 C C . PHE A 1 75 ? -1.775 -4.673 -6.769 1.00 91.44 75 PHE A C 1
ATOM 597 O O . PHE A 1 75 ? -2.530 -4.574 -5.806 1.00 91.44 75 PHE A O 1
ATOM 604 N N . ASP A 1 76 ? -1.783 -5.727 -7.585 1.00 91.31 76 ASP A N 1
ATOM 605 C CA . ASP A 1 76 ? -2.697 -6.857 -7.403 1.00 91.31 76 ASP A CA 1
ATOM 606 C C . ASP A 1 76 ? -2.486 -7.529 -6.033 1.00 91.31 76 ASP A C 1
ATOM 608 O O . ASP A 1 76 ? -3.455 -7.809 -5.331 1.00 91.31 76 ASP A O 1
ATOM 612 N N . ALA A 1 77 ? -1.232 -7.717 -5.602 1.00 92.69 77 ALA A N 1
ATOM 613 C CA . ALA A 1 77 ? -0.921 -8.299 -4.295 1.00 92.69 77 ALA A CA 1
ATOM 614 C C . ALA A 1 77 ? -1.396 -7.424 -3.119 1.00 92.69 77 ALA A C 1
ATOM 616 O O . ALA A 1 77 ? -1.903 -7.951 -2.129 1.00 92.69 77 ALA A O 1
ATOM 617 N N . LEU A 1 78 ? -1.272 -6.096 -3.230 1.00 91.75 78 LEU A N 1
ATOM 618 C CA . LEU A 1 78 ? -1.808 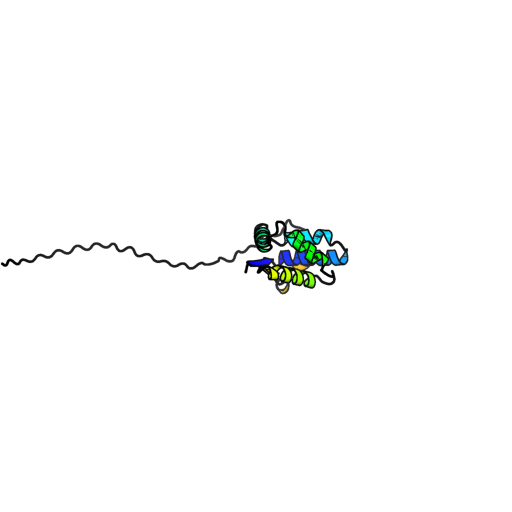-5.150 -2.246 1.00 91.75 78 LEU A CA 1
ATOM 619 C C . LEU A 1 78 ? -3.337 -5.219 -2.186 1.00 91.75 78 LEU A C 1
ATOM 621 O O . LEU A 1 78 ? -3.902 -5.286 -1.097 1.00 91.75 78 LEU A O 1
ATOM 625 N N . VAL A 1 79 ? -4.010 -5.237 -3.340 1.00 92.62 79 VAL A N 1
ATOM 626 C CA . VAL A 1 79 ? -5.476 -5.348 -3.408 1.00 92.62 79 VAL A CA 1
ATOM 627 C C . VAL A 1 79 ? -5.950 -6.664 -2.798 1.00 92.62 79 VAL A C 1
ATOM 629 O O . VAL A 1 79 ? -6.872 -6.655 -1.983 1.00 92.62 79 VAL A O 1
ATOM 632 N N . ASP A 1 80 ? -5.305 -7.781 -3.137 1.00 92.50 80 ASP A N 1
ATOM 633 C CA . ASP A 1 80 ? -5.650 -9.099 -2.606 1.00 92.50 80 ASP A CA 1
ATOM 634 C C . ASP A 1 80 ? -5.474 -9.152 -1.081 1.00 92.50 80 ASP A C 1
ATOM 636 O O . ASP A 1 80 ? -6.397 -9.575 -0.382 1.00 92.50 80 ASP A O 1
ATOM 640 N N . ALA A 1 81 ? -4.344 -8.668 -0.551 1.00 91.38 81 ALA A N 1
ATOM 641 C CA . ALA A 1 8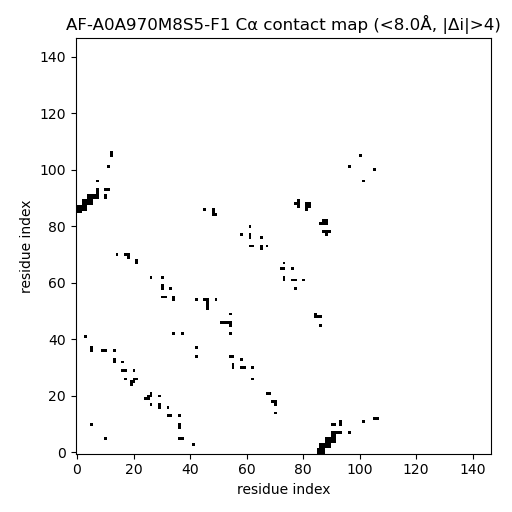1 ? -4.077 -8.655 0.889 1.00 91.38 81 ALA A CA 1
ATOM 642 C C . ALA A 1 81 ? -5.094 -7.802 1.666 1.00 91.38 81 ALA A C 1
ATOM 644 O O . ALA A 1 81 ? -5.569 -8.196 2.732 1.00 91.38 81 ALA A O 1
ATOM 645 N N . MET A 1 82 ? -5.481 -6.649 1.116 1.00 91.31 82 MET A N 1
ATOM 646 C CA . MET A 1 82 ? -6.498 -5.783 1.720 1.00 91.31 82 MET A CA 1
ATOM 647 C C . MET A 1 82 ? -7.900 -6.411 1.633 1.00 91.31 82 MET A C 1
ATOM 649 O O . MET A 1 82 ? -8.680 -6.347 2.590 1.00 91.31 82 MET A O 1
ATOM 653 N N . ALA A 1 83 ? -8.207 -7.117 0.543 1.00 91.94 83 ALA A N 1
ATOM 654 C CA . ALA A 1 83 ? -9.479 -7.816 0.383 1.00 91.94 83 ALA A CA 1
ATOM 655 C C . ALA A 1 83 ? -9.675 -8.938 1.421 1.00 91.94 83 ALA A C 1
ATOM 657 O O . ALA A 1 83 ? -10.812 -9.203 1.827 1.00 91.94 83 ALA A O 1
ATOM 658 N N . GLU A 1 84 ? -8.596 -9.565 1.910 1.00 91.19 84 GLU A N 1
ATOM 659 C CA . GLU A 1 84 ? -8.665 -10.577 2.977 1.00 91.19 84 GLU A CA 1
ATOM 660 C C . GLU A 1 84 ? -9.246 -10.030 4.292 1.00 91.19 84 GLU A C 1
ATOM 662 O O . GLU A 1 84 ? -9.853 -10.786 5.059 1.00 91.19 84 GLU A O 1
ATOM 667 N N . VAL A 1 85 ? -9.125 -8.720 4.527 1.00 91.75 85 VAL A N 1
ATOM 668 C CA . VAL A 1 85 ? -9.649 -8.024 5.714 1.00 91.75 85 VAL A CA 1
ATOM 669 C C . VAL A 1 85 ? -10.862 -7.137 5.427 1.00 91.75 85 VAL A C 1
ATOM 671 O O . VAL A 1 85 ? -11.206 -6.259 6.222 1.00 91.75 85 VAL A O 1
ATOM 674 N N . ASP A 1 86 ? -11.583 -7.423 4.337 1.00 90.56 86 ASP A N 1
ATOM 675 C CA . ASP A 1 86 ? -12.815 -6.718 3.953 1.00 90.56 86 ASP A CA 1
ATOM 676 C C . ASP A 1 86 ? -12.560 -5.229 3.625 1.00 90.56 86 ASP A C 1
ATOM 678 O O . ASP A 1 86 ? -13.423 -4.375 3.869 1.00 90.56 86 ASP A O 1
ATOM 682 N N . ILE A 1 87 ? -11.367 -4.929 3.091 1.00 92.94 87 ILE A N 1
ATOM 683 C CA . ILE A 1 87 ? -10.974 -3.630 2.537 1.00 92.94 87 ILE A CA 1
ATOM 684 C C . ILE A 1 87 ? -10.900 -3.756 1.011 1.00 92.94 87 ILE A C 1
ATOM 686 O O . ILE A 1 87 ? -10.160 -4.575 0.478 1.00 92.94 87 ILE A O 1
ATOM 690 N N . GLU A 1 88 ? -11.670 -2.945 0.298 1.00 93.50 88 GLU A N 1
ATOM 691 C CA . GLU A 1 88 ? -11.600 -2.822 -1.152 1.00 93.50 88 GLU A CA 1
ATOM 692 C C . GLU A 1 88 ? -10.666 -1.661 -1.507 1.00 93.50 88 GLU A C 1
ATOM 694 O O . GLU A 1 88 ? -10.964 -0.501 -1.223 1.00 93.50 88 GLU A O 1
ATOM 699 N N . LEU A 1 89 ? -9.512 -1.988 -2.089 1.00 90.62 89 LEU A N 1
ATOM 700 C CA . LEU A 1 89 ? -8.504 -1.020 -2.501 1.00 90.62 89 LEU A CA 1
ATOM 701 C C . LEU A 1 89 ? -8.618 -0.762 -4.005 1.00 90.62 89 LEU A C 1
ATOM 703 O O . LEU A 1 89 ? -8.427 -1.670 -4.812 1.00 90.62 89 LEU A O 1
ATOM 707 N N . ASN A 1 90 ? -8.904 0.482 -4.377 1.00 89.69 90 ASN A N 1
ATOM 708 C CA . ASN A 1 90 ? -9.051 0.902 -5.764 1.00 89.69 90 ASN A CA 1
ATOM 709 C C . ASN A 1 90 ? -7.964 1.924 -6.115 1.00 89.69 90 ASN A C 1
ATOM 711 O O . ASN A 1 90 ? -7.949 3.043 -5.600 1.00 89.69 90 ASN A O 1
ATOM 715 N N . PHE A 1 91 ? -7.064 1.539 -7.018 1.00 87.38 91 PHE A N 1
ATOM 716 C CA . PHE A 1 91 ? -6.088 2.450 -7.611 1.00 87.38 91 PHE A CA 1
ATOM 717 C C . PHE A 1 91 ? -6.686 3.102 -8.848 1.00 87.38 91 PHE A C 1
ATOM 719 O O . PHE A 1 91 ? -7.179 2.414 -9.749 1.00 87.38 91 PHE A O 1
ATOM 726 N N . ASP A 1 92 ? -6.639 4.428 -8.893 1.00 83.19 92 ASP A N 1
ATOM 727 C CA . ASP A 1 92 ? -7.231 5.164 -9.996 1.00 83.19 92 ASP A CA 1
ATOM 728 C C . ASP A 1 92 ? -6.523 4.861 -11.322 1.00 83.19 92 ASP A C 1
ATOM 730 O O . ASP A 1 92 ? -5.301 4.674 -11.409 1.00 83.19 92 ASP A O 1
ATOM 734 N N . ASN A 1 93 ? -7.309 4.796 -12.391 1.00 68.44 93 ASN A N 1
ATOM 735 C CA . ASN A 1 93 ? -6.820 4.288 -13.658 1.00 68.44 93 ASN A CA 1
ATOM 736 C C . ASN A 1 93 ? -6.019 5.375 -14.382 1.00 68.44 93 ASN A C 1
ATOM 738 O O . ASN A 1 93 ? -6.558 6.377 -14.847 1.00 68.44 93 ASN A O 1
ATOM 742 N N . LEU A 1 94 ? -4.725 5.126 -14.579 1.00 66.38 94 LEU A N 1
ATOM 743 C CA . LEU A 1 94 ? -3.790 6.059 -15.227 1.00 66.38 94 LEU A CA 1
ATOM 744 C C . LEU A 1 94 ? -4.158 6.417 -16.681 1.00 66.38 94 LEU A C 1
ATOM 746 O O . LEU A 1 94 ? -3.531 7.284 -17.283 1.00 66.38 94 LEU A O 1
ATOM 750 N N . THR A 1 95 ? -5.155 5.739 -17.257 1.00 59.28 95 THR A N 1
ATOM 751 C CA . THR A 1 95 ? -5.618 5.922 -18.640 1.00 59.28 95 THR A CA 1
ATOM 752 C C . THR A 1 95 ? -6.205 7.316 -18.893 1.00 59.28 95 THR A C 1
ATOM 754 O O . THR A 1 95 ? -6.113 7.806 -20.019 1.00 59.28 95 THR A O 1
ATOM 757 N N . ASP A 1 96 ? -6.772 7.965 -17.873 1.00 55.69 96 ASP A N 1
ATOM 758 C CA . ASP A 1 96 ? -7.383 9.298 -17.996 1.00 55.69 96 ASP A CA 1
ATOM 759 C C . ASP A 1 96 ? -6.402 10.455 -17.732 1.00 55.69 96 ASP A C 1
ATOM 761 O O . ASP A 1 96 ? -6.735 11.625 -17.936 1.00 55.69 96 ASP A O 1
ATOM 765 N N . ILE A 1 97 ? -5.160 10.155 -17.342 1.00 61.16 97 ILE A N 1
ATOM 766 C CA . ILE A 1 97 ? -4.163 11.175 -17.017 1.00 61.16 97 ILE A CA 1
ATOM 767 C C . ILE A 1 97 ? -3.351 11.525 -18.275 1.00 61.16 97 ILE A C 1
ATOM 769 O O . ILE A 1 97 ? -2.816 10.632 -18.936 1.00 61.16 97 ILE A O 1
ATOM 773 N N . PRO A 1 98 ? -3.214 12.814 -18.638 1.00 59.28 98 PRO A N 1
ATOM 774 C CA . PRO A 1 98 ? -2.412 13.210 -19.790 1.00 59.28 98 PRO A CA 1
ATOM 775 C C . PRO A 1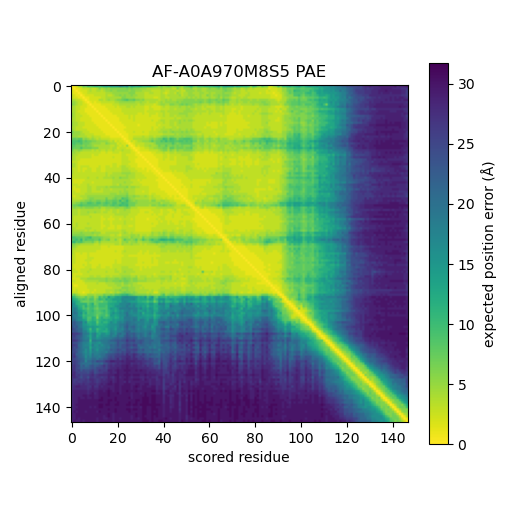 98 ? -0.935 12.814 -19.627 1.00 59.28 98 PRO A C 1
ATOM 777 O O . PRO A 1 98 ? -0.331 13.030 -18.580 1.00 59.28 98 PRO A O 1
ATOM 780 N N . ASP A 1 99 ? -0.340 12.294 -20.705 1.00 58.00 99 ASP A N 1
ATOM 781 C CA . ASP A 1 99 ? 1.037 11.761 -20.766 1.00 58.00 99 ASP A CA 1
ATOM 782 C C . ASP A 1 99 ? 2.108 12.755 -20.256 1.00 58.00 99 ASP A C 1
ATOM 784 O O . ASP A 1 99 ? 3.089 12.356 -19.636 1.00 58.00 99 ASP A O 1
ATOM 788 N N . ASP A 1 100 ? 1.889 14.063 -20.452 1.00 58.22 100 ASP A N 1
ATOM 789 C CA . ASP A 1 100 ? 2.747 15.148 -19.940 1.00 58.22 100 ASP A CA 1
ATOM 790 C C . ASP A 1 100 ? 2.826 15.192 -18.398 1.00 58.22 100 ASP A C 1
ATOM 792 O O . ASP A 1 100 ? 3.820 15.664 -17.853 1.00 58.22 100 ASP A O 1
ATOM 796 N N . VAL A 1 101 ? 1.802 14.699 -17.691 1.00 58.69 101 VAL A N 1
ATOM 797 C CA . VAL A 1 101 ? 1.775 14.588 -16.220 1.00 58.69 101 VAL A CA 1
ATOM 798 C C . VAL A 1 101 ? 2.392 13.262 -15.767 1.00 58.69 101 VAL A C 1
ATOM 800 O O . VAL A 1 101 ? 3.103 13.235 -14.771 1.00 58.69 101 VAL A O 1
ATOM 803 N N . LEU A 1 102 ? 2.190 12.184 -16.532 1.00 58.47 102 LEU A N 1
ATOM 804 C CA . LEU A 1 102 ? 2.792 10.863 -16.2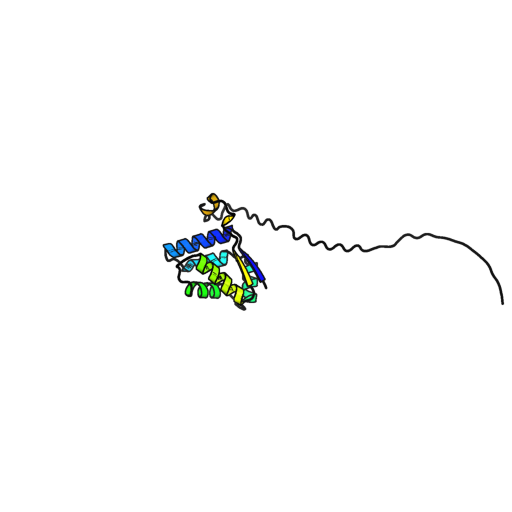89 1.00 58.47 102 LEU A CA 1
ATOM 805 C C . LEU A 1 102 ? 4.324 10.860 -16.434 1.00 58.47 102 LEU A C 1
ATOM 807 O O . LEU A 1 102 ? 5.005 10.175 -15.678 1.00 58.47 102 LEU A O 1
ATOM 811 N N . ASN A 1 103 ? 4.855 11.612 -17.406 1.00 55.41 103 ASN A N 1
ATOM 812 C CA . ASN A 1 103 ? 6.294 11.750 -17.683 1.00 55.41 103 ASN A CA 1
ATOM 813 C C . ASN A 1 10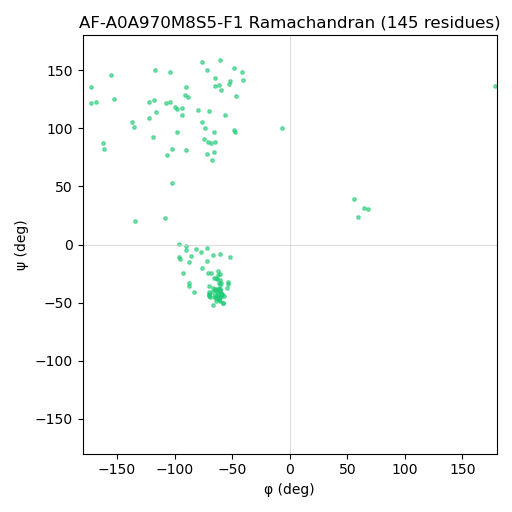3 ? 6.934 12.999 -17.045 1.00 55.41 103 ASN A C 1
ATOM 815 O O . ASN A 1 103 ? 8.121 13.262 -17.261 1.00 55.41 103 ASN A O 1
ATOM 819 N N . GLY A 1 104 ? 6.154 13.808 -16.323 1.00 52.97 104 GLY A N 1
ATOM 820 C CA . GLY A 1 104 ? 6.657 14.969 -15.595 1.00 52.97 104 GLY A CA 1
ATOM 821 C C . GLY A 1 104 ? 7.471 14.542 -14.375 1.00 52.97 104 GLY A C 1
ATOM 822 O O . GLY A 1 104 ? 7.221 13.491 -13.796 1.00 52.97 104 GLY A O 1
ATOM 823 N N . ASP A 1 105 ? 8.447 15.360 -13.985 1.00 52.88 105 ASP A N 1
ATOM 824 C CA . ASP A 1 105 ? 9.245 15.192 -12.764 1.00 52.88 105 ASP A CA 1
ATOM 825 C C . ASP A 1 105 ? 8.329 15.372 -11.534 1.00 52.88 105 ASP A C 1
ATOM 827 O O . ASP A 1 105 ? 8.215 16.457 -10.969 1.00 52.88 105 ASP A O 1
ATOM 831 N N . LEU A 1 106 ? 7.576 14.321 -11.192 1.00 54.06 106 LEU A N 1
ATOM 832 C CA . LEU A 1 106 ? 6.610 14.288 -10.086 1.00 54.06 106 LEU A CA 1
ATOM 833 C C . LEU A 1 106 ? 7.293 14.277 -8.708 1.00 54.06 106 LEU A C 1
ATOM 835 O O . LEU A 1 106 ? 6.606 14.319 -7.694 1.00 54.06 106 LEU A O 1
ATOM 839 N N . TYR A 1 107 ? 8.628 14.239 -8.672 1.00 50.97 107 TYR A N 1
ATOM 840 C CA . TYR A 1 107 ? 9.427 14.298 -7.450 1.00 50.97 107 TYR A CA 1
ATOM 841 C C . TYR A 1 107 ? 9.542 15.722 -6.873 1.00 50.97 107 TYR A C 1
ATOM 843 O O . TYR A 1 107 ? 10.088 15.891 -5.783 1.00 50.97 107 TYR A O 1
ATOM 851 N N . ASP A 1 108 ? 9.049 16.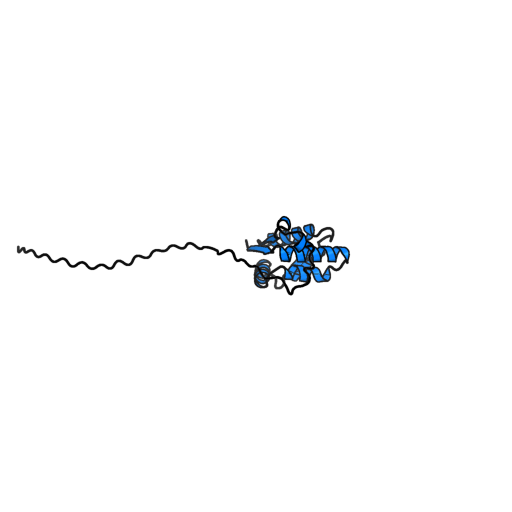751 -7.578 1.00 47.59 108 ASP A N 1
ATOM 852 C CA . ASP A 1 108 ? 8.961 18.121 -7.058 1.00 47.59 108 ASP A CA 1
ATOM 853 C C . ASP A 1 108 ? 7.608 18.329 -6.350 1.00 47.59 108 ASP A C 1
ATOM 855 O O . ASP A 1 108 ? 6.643 18.856 -6.909 1.00 47.59 108 ASP A O 1
ATOM 859 N N . ASP A 1 109 ? 7.565 17.874 -5.096 1.00 49.47 109 ASP A N 1
ATOM 860 C CA . ASP A 1 109 ? 6.466 17.949 -4.113 1.00 49.47 109 ASP A CA 1
ATOM 861 C C . ASP A 1 109 ? 5.893 19.375 -3.899 1.00 49.47 109 ASP A C 1
ATOM 863 O O . ASP A 1 109 ? 4.836 19.560 -3.304 1.00 49.47 109 ASP A O 1
ATOM 867 N N . GLU A 1 110 ? 6.540 20.425 -4.422 1.00 47.53 110 GLU A N 1
ATOM 868 C CA . GLU A 1 110 ? 6.220 21.818 -4.084 1.00 47.53 110 GLU A CA 1
ATOM 869 C C . GLU A 1 110 ? 5.157 22.502 -4.975 1.00 47.53 110 GLU A C 1
ATOM 871 O O . GLU A 1 110 ? 4.832 23.669 -4.737 1.00 47.53 110 GLU A O 1
ATOM 876 N N . ASN A 1 111 ? 4.594 21.841 -5.999 1.00 44.53 111 ASN A N 1
ATOM 877 C CA . ASN A 1 111 ? 3.675 22.509 -6.945 1.00 44.53 111 ASN A CA 1
ATOM 878 C C . ASN A 1 111 ? 2.380 21.753 -7.295 1.00 44.53 111 ASN A C 1
ATOM 880 O O . ASN A 1 111 ? 1.742 22.044 -8.311 1.00 44.53 111 ASN A O 1
ATOM 884 N N . MET A 1 112 ? 1.960 20.798 -6.471 1.00 50.41 112 MET A N 1
ATOM 885 C CA . MET A 1 112 ? 0.739 20.031 -6.718 1.00 50.41 112 MET A CA 1
ATOM 886 C C . MET A 1 112 ? -0.412 20.611 -5.902 1.00 50.41 112 MET A C 1
ATOM 888 O O . MET A 1 112 ? -0.566 20.308 -4.726 1.00 50.41 112 MET A O 1
ATOM 892 N N . ALA A 1 113 ? -1.219 21.465 -6.536 1.00 45.12 113 ALA A N 1
ATOM 893 C CA . ALA A 1 113 ? -2.514 21.850 -5.992 1.00 45.12 113 ALA A CA 1
ATOM 894 C C . ALA A 1 113 ? -3.336 20.576 -5.757 1.00 45.12 113 ALA A C 1
ATOM 896 O O . ALA A 1 113 ? -3.657 19.860 -6.712 1.00 45.12 113 ALA A O 1
ATOM 897 N N . ASP A 1 114 ? -3.556 20.295 -4.479 1.00 45.47 114 ASP A N 1
ATOM 898 C CA . ASP A 1 114 ? -4.583 19.430 -3.919 1.00 45.47 114 ASP A CA 1
ATOM 899 C C . ASP A 1 114 ? -5.914 19.817 -4.572 1.00 45.47 114 ASP A C 1
ATOM 901 O O . ASP A 1 114 ? -6.475 20.874 -4.287 1.00 45.47 114 ASP A O 1
ATOM 905 N N . ASP A 1 115 ? -6.309 19.046 -5.578 1.00 48.00 115 ASP A N 1
ATOM 906 C CA . ASP A 1 115 ? -7.599 19.172 -6.256 1.00 48.00 115 ASP A CA 1
ATOM 907 C C . ASP A 1 115 ? -8.478 18.048 -5.711 1.00 48.00 115 ASP A C 1
ATOM 909 O O . ASP A 1 115 ? -8.982 17.207 -6.451 1.00 48.00 115 ASP A O 1
ATOM 913 N N . ASP A 1 116 ? -8.565 17.991 -4.381 1.00 48.84 116 ASP A N 1
ATOM 914 C CA . ASP A 1 116 ? -9.652 17.343 -3.660 1.00 48.84 116 ASP A CA 1
ATOM 915 C C . ASP A 1 116 ? -10.917 18.177 -3.937 1.00 48.84 116 ASP A C 1
ATOM 917 O O . ASP A 1 116 ? -11.397 18.956 -3.112 1.00 48.84 116 ASP A O 1
ATOM 921 N N . GLU A 1 117 ? -11.439 18.075 -5.163 1.00 47.66 117 GLU A N 1
ATOM 922 C CA . GLU A 1 117 ? -12.854 18.328 -5.417 1.00 47.66 117 GLU A CA 1
ATOM 923 C C . GLU A 1 117 ? -13.624 17.139 -4.822 1.00 47.66 117 GLU A C 1
ATOM 925 O O . GLU A 1 117 ? -14.024 16.212 -5.524 1.00 47.66 117 GLU A O 1
ATOM 930 N N . ASP A 1 118 ? -13.783 17.166 -3.493 1.00 46.41 118 ASP A N 1
ATOM 931 C CA . ASP A 1 118 ? -14.864 16.498 -2.766 1.00 46.41 118 ASP A CA 1
ATOM 932 C C . ASP A 1 118 ? -16.180 16.842 -3.489 1.00 46.41 118 ASP A C 1
ATOM 934 O O . ASP A 1 118 ? -16.747 17.927 -3.317 1.00 46.41 118 ASP A O 1
ATOM 938 N N . GLU A 1 119 ? -16.648 15.950 -4.365 1.00 48.81 119 GLU A N 1
ATOM 939 C CA . GLU A 1 119 ? -17.982 16.041 -4.950 1.00 48.81 119 GLU A CA 1
ATOM 940 C C . GLU A 1 119 ? -19.013 15.838 -3.828 1.00 48.81 119 GLU A C 1
ATOM 942 O O . GLU A 1 119 ? -19.326 14.716 -3.431 1.00 48.81 119 GLU A O 1
ATOM 947 N N . ASP A 1 120 ? -19.494 16.974 -3.310 1.00 43.00 120 ASP A N 1
ATOM 948 C CA . ASP A 1 120 ? -20.735 17.220 -2.569 1.00 43.00 120 ASP A 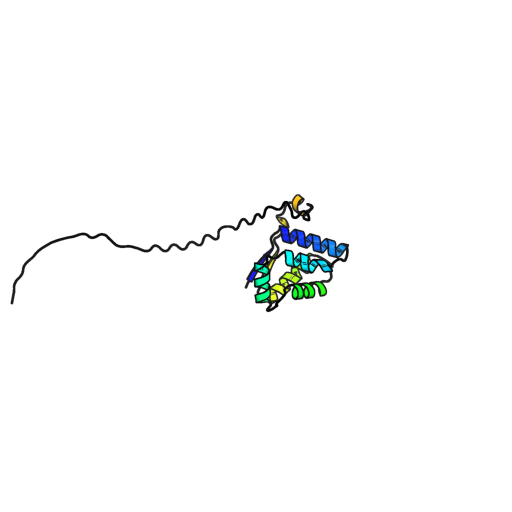CA 1
ATOM 949 C C . ASP A 1 120 ? -21.674 15.994 -2.515 1.00 43.00 120 ASP A C 1
ATOM 951 O O . ASP A 1 120 ? -22.438 15.698 -3.439 1.00 43.00 120 ASP A O 1
ATOM 955 N N . PHE A 1 121 ? -21.645 15.278 -1.389 1.00 44.03 121 PHE A N 1
ATOM 956 C CA . PHE A 1 121 ? -22.657 14.283 -1.055 1.00 44.03 121 PHE A CA 1
ATOM 957 C C . PHE A 1 121 ? -23.956 15.030 -0.706 1.00 44.03 121 PHE A C 1
ATOM 959 O O . PHE A 1 121 ? -24.188 15.390 0.449 1.00 44.03 121 PHE A O 1
ATOM 966 N N . GLU A 1 122 ? -24.793 15.318 -1.710 1.00 51.38 122 GLU A N 1
ATOM 967 C CA . GLU A 1 122 ? -26.136 15.879 -1.510 1.00 51.38 122 GLU A CA 1
ATOM 968 C C . GLU A 1 122 ? -27.025 14.862 -0.759 1.00 51.38 122 GLU A C 1
ATOM 970 O O . GLU A 1 122 ? -27.733 14.043 -1.348 1.00 51.38 122 GLU A O 1
ATOM 975 N N . GLU A 1 123 ? -26.987 14.901 0.574 1.00 51.75 123 GLU A N 1
ATOM 976 C CA . GLU A 1 123 ? -27.949 14.221 1.444 1.00 51.75 123 GLU A CA 1
ATOM 977 C C . GLU A 1 123 ? -29.281 14.998 1.423 1.00 51.75 123 GLU A C 1
ATOM 979 O O . GLU A 1 123 ? -29.509 15.927 2.201 1.00 51.75 123 GLU A O 1
ATOM 984 N N . GLU A 1 124 ? -30.181 14.639 0.502 1.00 55.53 124 GLU A N 1
ATOM 985 C CA . GLU A 1 124 ? -31.576 15.095 0.525 1.00 55.53 124 GLU A CA 1
ATOM 986 C C . GLU A 1 124 ? -32.327 14.469 1.722 1.00 55.53 124 GLU A C 1
ATOM 988 O O . GLU A 1 124 ? -32.995 13.442 1.586 1.00 55.53 124 GLU A O 1
ATOM 993 N N . GLU A 1 125 ? -32.274 15.096 2.904 1.00 54.56 125 GLU A N 1
ATOM 994 C CA . GLU A 1 125 ? -33.229 14.820 3.991 1.00 54.56 125 GLU A CA 1
ATOM 995 C C . GLU A 1 125 ? -34.293 15.934 4.087 1.00 54.56 125 GLU A C 1
ATOM 997 O O . GLU A 1 125 ? -34.227 16.863 4.895 1.00 54.56 125 GLU A O 1
ATOM 1002 N N . GLU A 1 126 ? -35.318 15.842 3.234 1.00 55.16 126 GLU A N 1
ATOM 1003 C CA . GLU A 1 126 ? -36.530 16.665 3.314 1.00 55.16 126 GLU A CA 1
ATOM 1004 C C . GLU A 1 126 ? -37.403 16.193 4.493 1.00 55.16 126 GLU A C 1
ATOM 1006 O O . GLU A 1 126 ? -38.144 15.213 4.392 1.00 55.16 126 GLU A O 1
ATOM 1011 N N . THR A 1 127 ? -37.342 16.890 5.634 1.00 47.72 127 THR A N 1
ATOM 1012 C CA . THR A 1 127 ? -38.309 16.714 6.733 1.00 47.72 127 THR A CA 1
ATOM 1013 C C . THR A 1 127 ? -39.078 18.010 7.006 1.00 47.72 127 THR A C 1
ATOM 1015 O O . THR A 1 127 ? -38.680 18.882 7.777 1.00 47.72 127 THR A O 1
ATOM 1018 N N . GLU A 1 128 ? -40.229 18.138 6.345 1.00 58.56 128 GLU A N 1
ATOM 1019 C CA . GLU A 1 128 ? -41.198 19.221 6.529 1.00 58.56 128 GLU A CA 1
ATOM 1020 C C . GLU A 1 128 ? -41.998 19.009 7.831 1.00 58.56 128 GLU A C 1
ATOM 1022 O O . GLU A 1 128 ? -42.883 18.154 7.912 1.00 58.56 128 GLU A O 1
ATOM 1027 N N . TYR A 1 129 ? -41.698 19.788 8.877 1.00 50.47 129 TYR A N 1
ATOM 1028 C CA . TYR A 1 129 ? -42.531 19.854 10.083 1.00 50.47 129 TYR A CA 1
ATOM 1029 C C . TYR A 1 129 ? -43.544 21.001 9.993 1.00 50.47 129 TYR A C 1
ATOM 1031 O O . TYR A 1 129 ? -43.188 22.179 9.972 1.00 50.47 129 TYR A O 1
ATOM 1039 N N . TYR A 1 130 ? -44.822 20.620 10.007 1.00 55.25 130 TYR A N 1
ATOM 1040 C CA . TYR A 1 130 ? -45.988 21.482 10.193 1.00 55.25 130 TYR A CA 1
ATOM 1041 C C . TYR A 1 130 ? -45.946 22.219 11.541 1.00 55.25 130 TYR A C 1
ATOM 1043 O O . TYR A 1 130 ? -45.812 21.580 12.587 1.00 55.25 130 TYR A O 1
ATOM 1051 N N . TYR A 1 131 ? -46.208 23.528 11.522 1.00 55.34 131 TYR A N 1
ATOM 1052 C CA . TYR A 1 131 ? -46.838 24.216 12.650 1.00 55.34 131 TYR A CA 1
ATOM 1053 C C . TYR A 1 131 ? -48.131 24.892 12.185 1.00 55.34 131 TYR A C 1
ATOM 1055 O O . TYR A 1 131 ? -48.123 25.839 11.402 1.00 55.34 131 TYR A O 1
ATOM 1063 N N . ASP A 1 132 ? -49.216 24.289 12.662 1.00 65.00 132 ASP A N 1
ATOM 1064 C CA . ASP A 1 132 ? -50.607 24.728 12.690 1.00 65.00 132 ASP A CA 1
ATOM 1065 C C . ASP A 1 132 ? -50.739 25.883 13.691 1.00 65.00 132 ASP A C 1
ATOM 1067 O O . ASP A 1 132 ? -50.474 25.687 14.875 1.00 65.00 132 ASP A O 1
ATOM 1071 N N . ASP A 1 133 ? -51.075 27.079 13.211 1.00 58.66 133 ASP A N 1
ATOM 1072 C CA . ASP A 1 133 ? -51.454 28.214 14.058 1.00 58.66 133 ASP A CA 1
ATOM 1073 C C . ASP A 1 133 ? -52.213 29.245 13.201 1.00 58.66 133 ASP A C 1
ATOM 1075 O O . ASP A 1 133 ? -51.639 30.207 12.691 1.00 58.66 133 ASP A O 1
ATOM 1079 N N . GLU A 1 134 ? -53.513 29.020 13.000 1.00 57.53 134 GLU A N 1
ATOM 1080 C CA . GLU A 1 134 ? -54.465 30.110 12.756 1.00 57.53 134 GLU A CA 1
ATOM 1081 C C . GLU A 1 134 ? -55.725 29.883 13.606 1.00 57.53 134 GLU A C 1
ATOM 1083 O O . GLU A 1 134 ? -56.596 29.072 13.290 1.00 57.53 134 GLU A O 1
ATOM 1088 N N . ASP A 1 135 ? -55.780 30.625 14.716 1.00 56.75 135 ASP A N 1
ATOM 1089 C CA . ASP A 1 135 ? -57.000 31.030 15.408 1.00 56.75 135 ASP A CA 1
ATOM 1090 C C . ASP A 1 135 ? -58.040 31.575 14.407 1.00 56.75 135 ASP A C 1
ATOM 1092 O O . ASP A 1 135 ? -57.764 32.531 13.679 1.00 56.75 135 ASP A O 1
ATOM 1096 N N . GLU A 1 136 ? -59.271 31.058 14.438 1.00 58.53 136 GLU A N 1
ATOM 1097 C CA . GLU A 1 136 ? -60.439 31.804 13.957 1.00 58.53 136 GLU A CA 1
ATOM 1098 C C . GLU A 1 136 ? -61.611 31.630 14.936 1.00 58.53 136 GLU A C 1
ATOM 1100 O O . GLU A 1 136 ? -62.239 30.574 15.040 1.00 58.53 136 GLU A O 1
ATOM 1105 N N . ASP A 1 137 ? -61.854 32.703 15.693 1.00 55.47 137 ASP A N 1
ATOM 1106 C CA . ASP A 1 137 ? -63.033 32.949 16.516 1.00 55.47 137 ASP A CA 1
ATOM 1107 C C . ASP A 1 137 ? -64.340 32.769 15.721 1.00 55.47 137 ASP A C 1
ATOM 1109 O O . ASP A 1 137 ? -64.478 33.244 14.592 1.00 55.47 137 ASP A O 1
ATOM 1113 N N . GLY A 1 138 ? -65.354 32.185 16.361 1.00 51.00 138 GLY A N 1
ATOM 1114 C CA . GLY A 1 138 ? -66.710 32.120 15.821 1.00 51.00 138 GLY A CA 1
ATOM 1115 C C . GLY A 1 138 ? -67.746 31.810 16.895 1.00 51.00 138 GLY A C 1
ATOM 1116 O O . GLY A 1 138 ? -68.069 30.648 17.126 1.00 51.00 138 GLY A O 1
ATOM 1117 N N . ASP A 1 139 ? -68.237 32.867 17.549 1.00 55.59 139 ASP A N 1
ATOM 1118 C CA . ASP A 1 139 ? -69.523 32.931 18.259 1.00 55.59 139 ASP A CA 1
ATOM 1119 C C . ASP A 1 139 ? -70.646 32.210 17.487 1.00 55.59 139 ASP A C 1
ATOM 1121 O O . ASP A 1 139 ? -70.750 32.385 16.277 1.00 55.59 139 ASP A O 1
ATOM 1125 N N . GLU A 1 140 ? -71.539 31.510 18.195 1.00 53.50 140 GLU A N 1
ATOM 1126 C CA . GLU A 1 140 ? -72.992 31.671 18.021 1.00 53.50 140 GLU A CA 1
ATOM 1127 C C . GLU A 1 140 ? -73.763 30.963 19.155 1.00 53.50 140 GLU A C 1
ATOM 1129 O O . GLU A 1 140 ? -73.595 29.771 19.425 1.00 53.50 140 GLU A O 1
ATOM 1134 N N . ASP A 1 141 ? -74.579 31.765 19.843 1.00 51.22 141 ASP A N 1
ATOM 1135 C CA . ASP A 1 141 ? -75.635 31.395 20.784 1.00 51.22 141 ASP A CA 1
ATOM 1136 C C . ASP A 1 141 ? -76.571 30.296 20.237 1.00 51.22 141 ASP A C 1
ATOM 1138 O O . ASP A 1 141 ? -76.844 30.269 19.043 1.00 51.22 141 ASP A O 1
ATOM 1142 N N . GLU A 1 142 ? -77.169 29.477 21.112 1.00 53.09 142 GLU A N 1
ATOM 1143 C CA . GLU A 1 142 ? -78.636 29.326 21.166 1.00 53.09 142 GLU A CA 1
ATOM 1144 C C . GLU A 1 142 ? -79.091 28.473 22.368 1.00 53.09 142 GLU A C 1
ATOM 1146 O O . GLU A 1 142 ? -78.515 27.438 22.711 1.00 53.09 142 GLU A O 1
ATOM 1151 N N . ASP A 1 143 ? -80.135 28.986 23.019 1.00 51.69 143 ASP A N 1
ATOM 1152 C CA . ASP A 1 143 ? -80.972 28.402 24.065 1.00 51.69 143 ASP A CA 1
ATOM 1153 C C . ASP A 1 143 ? -81.360 26.922 23.847 1.00 51.69 143 ASP A C 1
ATOM 1155 O O . ASP A 1 143 ? -81.654 26.513 22.732 1.00 51.69 143 ASP A O 1
ATOM 1159 N N . GLU A 1 144 ? -81.532 26.156 24.933 1.00 52.22 144 GLU A N 1
ATOM 1160 C CA . GLU A 1 144 ? -82.860 25.609 25.278 1.00 52.22 144 GLU A CA 1
ATOM 1161 C C . GLU A 1 144 ? -82.862 24.907 26.649 1.00 52.22 144 GLU A C 1
ATOM 1163 O O . GLU A 1 144 ? -82.126 23.960 26.932 1.00 52.22 144 GLU A O 1
ATOM 1168 N N . GLU A 1 145 ? -83.740 25.415 27.509 1.00 62.19 145 GLU A N 1
ATOM 1169 C CA . GLU A 1 145 ? -84.316 24.748 28.674 1.00 62.19 145 GLU A CA 1
ATOM 1170 C C . GLU A 1 145 ? -84.944 23.391 28.295 1.00 62.19 145 GLU A C 1
ATOM 1172 O O . GLU A 1 145 ? -85.697 23.355 27.332 1.00 62.19 145 GLU A O 1
ATOM 1177 N N . GLU A 1 146 ? -84.771 22.323 29.089 1.00 53.59 146 GLU A N 1
ATOM 1178 C CA . GLU A 1 146 ? -85.908 21.534 29.622 1.00 53.59 146 GLU A CA 1
ATOM 1179 C C . GLU A 1 146 ? -85.500 20.314 30.486 1.00 53.59 146 GLU A C 1
ATOM 1181 O O . GLU A 1 146 ? -84.667 19.493 30.103 1.00 53.59 146 GLU A O 1
ATOM 1186 N N . TYR A 1 147 ? -86.247 20.198 31.595 1.00 51.25 147 TYR A N 1
ATOM 1187 C CA . TYR A 1 147 ? -86.524 19.091 32.540 1.00 51.25 147 TYR A CA 1
ATOM 1188 C C . TYR A 1 147 ? -85.489 18.600 33.562 1.00 51.25 147 TYR A C 1
ATOM 1190 O O . TYR A 1 147 ? -84.614 17.769 33.240 1.00 51.25 147 TYR A O 1
#

Foldseek 3Di:
DAEDEQELLLLLQLQVVLVVCLVVVPCVCSLVSVVVSDDPVRQVVLCVLVVHPGCSVVLVVLSVVDPSPHPVSSVVSVQVSSVVSVYHYHYDDNPPPDVCSSPDPSVPPPDDPPPPPPPDPPPPPDDDDDDDDDDDDDDDDDDDDDD

Solvent-accessible surface area (backbone atoms only — not comparable to full-atom values): 9530 Å² total; per-residue (Å²): 121,48,78,47,79,32,52,49,67,46,43,50,55,40,47,51,51,45,52,48,20,54,74,74,68,52,60,88,56,48,51,59,48,57,53,70,48,50,52,77,67,55,47,50,55,48,20,69,54,68,75,42,98,54,61,60,63,58,46,50,53,51,60,73,69,50,83,71,82,51,59,68,60,51,52,52,50,51,30,52,61,36,44,77,55,45,27,49,61,43,71,41,69,66,85,82,55,58,65,74,66,74,73,39,81,76,84,60,81,87,74,72,80,82,78,80,72,74,77,76,80,81,76,86,79,87,78,89,79,87,80,90,84,79,92,77,90,78,89,80,90,80,88,81,90,88,136

Secondary structure (DSSP, 8-state):
-EEEEE-HHHHHHHHHHHHHHHHHT--TTHHHHHHTTS-HHHHHHHHHHHT-S-SHHHHHHHHHH--SS-HHHHHHHHHHHHHTTTEEEEEPPGGGS-HHHHSS-TT-GGG------------------------------------

Radius of gyration: 29.15 Å; Cα contacts (8 Å, |Δi|>4): 105; chains: 1; bounding box: 105×45×53 Å

Mean predicted aligned error: 14.18 Å

Nearest PDB structures (foldseek):
  4o6x-assembly3_B-2  TM=2.454E-01  e=8.040E+00  Homo sapiens

Sequence (147 aa):
MLEIYVNARKTIVLKNAILDAIENGQYDTLADDIRDCFTDEQITQIEEKLDTDDIDETIDNILSEWSSDSADELFDALVDAMAEVDIELNFDNLTDIPDDVLNGDLYDDENMADDDEDEDFEEEEETEYYYDDEDEDGDEDEDEEEY

pLDDT: mean 75.88, std 17.68, range [43.0, 93.5]